Protein AF-A0A2Z3R3Q6-F1 (afdb_monomer_lite)

Secondary structure (DSSP, 8-state):
-TTHHHHHHHHHHHHHHHHHHTPPP-TTSPPPPHHHHHTTTTT--GGGGGGHHHHHHHHHHHHHHHHHHHHHHHHHHHHHTT-

Foldseek 3Di:
DVQLVVLLQVQLVVLLVVLLVPQDADPVRHQDDPVCLVVLNPVPDDPRVVCSVSSPSSNVSSNVRSVVRNVVSNVVSVVVVVD

Structure (mmCIF, N/CA/C/O backbone):
data_AF-A0A2Z3R3Q6-F1
#
_entry.id   AF-A0A2Z3R3Q6-F1
#
loop_
_atom_site.group_PDB
_atom_site.id
_atom_site.type_symbol
_atom_site.label_atom_id
_atom_site.label_alt_id
_atom_site.label_comp_id
_atom_site.label_asym_id
_atom_site.label_entity_id
_atom_site.label_seq_id
_atom_site.pdbx_PDB_ins_code
_atom_site.Cartn_x
_atom_site.Cartn_y
_atom_site.Cartn_z
_atom_site.occupancy
_atom_site.B_iso_or_equiv
_atom_site.auth_seq_id
_atom_site.auth_comp_id
_atom_site.auth_asym_id
_atom_site.auth_atom_id
_atom_site.pdbx_PDB_model_num
ATOM 1 N N . MET A 1 1 ? -17.898 -7.865 18.095 1.00 61.75 1 MET A N 1
ATOM 2 C CA . MET A 1 1 ? -17.181 -8.406 16.911 1.00 61.75 1 MET A CA 1
ATOM 3 C C . MET A 1 1 ? -17.760 -7.948 15.571 1.00 61.75 1 MET A C 1
ATOM 5 O O . MET A 1 1 ? -16.969 -7.710 14.668 1.00 61.75 1 MET A O 1
ATOM 9 N N . ARG A 1 2 ? -19.087 -7.778 15.412 1.00 75.75 2 ARG A N 1
ATOM 10 C CA . ARG A 1 2 ? -19.703 -7.372 14.125 1.00 75.75 2 ARG A CA 1
ATOM 11 C C . ARG A 1 2 ? -19.192 -6.036 13.555 1.00 75.75 2 ARG A C 1
ATOM 13 O O . ARG A 1 2 ? -19.110 -5.906 12.343 1.00 75.75 2 ARG A O 1
ATOM 20 N N . SER A 1 3 ? -18.807 -5.081 14.402 1.00 77.25 3 SER A N 1
ATOM 21 C CA . SER A 1 3 ? -18.281 -3.768 13.991 1.00 77.25 3 SER A CA 1
ATOM 22 C C . SER A 1 3 ? -16.770 -3.737 13.724 1.00 77.25 3 SER A C 1
ATOM 24 O O . SER A 1 3 ? -16.287 -2.801 13.097 1.00 77.25 3 SER A O 1
ATOM 26 N N . VAL A 1 4 ? -16.011 -4.750 14.158 1.00 87.94 4 VAL A N 1
ATOM 27 C CA . VAL A 1 4 ? -14.538 -4.750 14.060 1.00 87.94 4 VAL A CA 1
ATOM 28 C C . VAL A 1 4 ? -14.080 -5.000 12.628 1.00 87.94 4 VAL A C 1
ATOM 30 O O . VAL A 1 4 ? -13.223 -4.289 12.116 1.00 87.94 4 VAL A O 1
ATOM 33 N N . ILE A 1 5 ? -14.689 -5.988 11.972 1.00 88.88 5 ILE A N 1
ATOM 34 C CA . ILE A 1 5 ? -14.359 -6.387 10.601 1.00 88.88 5 ILE A CA 1
ATOM 35 C C . ILE A 1 5 ? -14.549 -5.230 9.603 1.00 88.88 5 ILE A C 1
ATOM 37 O O . ILE A 1 5 ? -13.596 -4.934 8.884 1.00 88.88 5 ILE A O 1
ATOM 41 N N . PRO A 1 6 ? -15.703 -4.527 9.548 1.00 91.12 6 PRO A N 1
ATOM 42 C CA . PRO A 1 6 ? -15.869 -3.433 8.591 1.00 91.12 6 PRO A CA 1
ATOM 43 C C . PRO A 1 6 ? -14.892 -2.278 8.846 1.00 91.12 6 PRO A C 1
ATOM 45 O O . PRO A 1 6 ? -14.336 -1.740 7.893 1.00 91.12 6 PRO A O 1
ATOM 48 N N . LEU A 1 7 ? -14.613 -1.933 10.110 1.00 91.81 7 LEU A N 1
ATOM 49 C CA . LEU A 1 7 ? -13.625 -0.902 10.450 1.00 91.81 7 LEU A CA 1
ATOM 50 C C . LEU A 1 7 ? -12.205 -1.305 10.040 1.00 91.81 7 LEU A C 1
ATOM 52 O O . LEU A 1 7 ? -11.487 -0.491 9.465 1.00 91.81 7 LEU A O 1
ATOM 56 N N . ALA A 1 8 ? -11.813 -2.558 10.274 1.00 94.00 8 ALA A N 1
ATOM 57 C CA . ALA A 1 8 ? -10.523 -3.076 9.832 1.00 94.00 8 ALA A CA 1
ATOM 58 C C . ALA A 1 8 ? -10.367 -2.975 8.307 1.00 94.00 8 ALA A C 1
ATOM 60 O O . ALA A 1 8 ? -9.335 -2.504 7.840 1.00 94.00 8 ALA A O 1
ATOM 61 N N . VAL A 1 9 ? -11.399 -3.334 7.534 1.00 95.69 9 VAL A N 1
ATOM 62 C CA . VAL A 1 9 ? -11.372 -3.248 6.063 1.00 95.69 9 VAL A CA 1
ATOM 63 C C . VAL A 1 9 ? -11.279 -1.799 5.578 1.00 95.69 9 VAL A C 1
ATOM 65 O O . VAL A 1 9 ? -10.468 -1.504 4.702 1.00 95.69 9 VAL A O 1
ATOM 68 N N . ILE A 1 10 ? -12.062 -0.883 6.160 1.00 96.56 10 ILE A N 1
ATOM 69 C CA . ILE A 1 10 ? -12.042 0.540 5.782 1.00 96.56 10 ILE A CA 1
ATOM 70 C C . ILE A 1 10 ? -10.657 1.142 6.032 1.00 96.56 10 ILE A C 1
ATOM 72 O O . ILE A 1 10 ? -10.086 1.775 5.144 1.00 96.56 10 ILE A O 1
ATOM 76 N N . PHE A 1 11 ? -10.093 0.922 7.220 1.00 97.06 11 PHE A N 1
ATOM 77 C CA . PHE A 1 11 ? -8.783 1.471 7.554 1.00 97.06 11 PHE A CA 1
ATOM 78 C C . PHE A 1 11 ? -7.662 0.794 6.762 1.00 97.06 11 PHE A C 1
ATOM 80 O O . PHE A 1 11 ? -6.730 1.480 6.358 1.00 97.06 11 PHE A O 1
ATOM 87 N N . ALA A 1 12 ? -7.752 -0.512 6.488 1.00 97.06 12 ALA A N 1
ATOM 88 C CA . ALA A 1 12 ? -6.807 -1.204 5.613 1.00 97.06 12 ALA A CA 1
ATOM 89 C C . ALA A 1 12 ? -6.794 -0.594 4.206 1.00 97.06 12 ALA A C 1
ATOM 91 O O . ALA A 1 12 ? -5.726 -0.316 3.665 1.00 97.06 12 ALA A O 1
ATOM 92 N N . GLY A 1 13 ? -7.972 -0.327 3.634 1.00 97.00 13 GLY A N 1
ATOM 93 C CA . GLY A 1 13 ? -8.096 0.341 2.339 1.00 97.00 13 GLY A CA 1
ATOM 94 C C . GLY A 1 13 ? -7.499 1.748 2.355 1.00 97.00 13 GLY A C 1
ATOM 95 O O . GLY A 1 13 ? -6.688 2.079 1.492 1.00 97.00 13 GLY A O 1
ATOM 96 N N . ALA A 1 14 ? -7.834 2.552 3.367 1.00 97.62 14 ALA A N 1
ATOM 97 C CA . ALA A 1 14 ? -7.266 3.889 3.529 1.00 97.62 14 ALA A CA 1
ATOM 98 C C . ALA A 1 14 ? -5.735 3.846 3.658 1.00 97.62 14 ALA A C 1
ATOM 100 O O . ALA A 1 14 ? -5.040 4.580 2.963 1.00 97.62 14 ALA A O 1
ATOM 101 N N . GLY A 1 15 ? -5.205 2.933 4.474 1.00 97.25 15 GLY A N 1
ATOM 102 C CA . GLY A 1 15 ? -3.770 2.737 4.649 1.00 97.25 15 GLY A CA 1
ATOM 103 C C . GLY A 1 15 ? -3.064 2.299 3.364 1.00 97.25 15 GLY A C 1
ATOM 104 O O . GLY A 1 15 ? -2.001 2.826 3.047 1.00 97.25 15 GLY A O 1
ATOM 105 N N . ALA A 1 16 ? -3.669 1.402 2.579 1.00 96.31 16 ALA A N 1
ATOM 106 C CA . ALA A 1 16 ? -3.142 0.993 1.277 1.00 96.31 16 ALA A CA 1
ATOM 107 C C . ALA A 1 16 ? -3.077 2.170 0.291 1.00 96.31 16 ALA A C 1
ATOM 109 O O . ALA A 1 16 ? -2.078 2.342 -0.406 1.00 96.31 16 ALA A O 1
ATOM 110 N N . VAL A 1 17 ? -4.120 3.010 0.258 1.00 96.50 17 VAL A N 1
ATOM 111 C CA . VAL A 1 17 ? -4.156 4.228 -0.568 1.00 96.50 17 VAL A CA 1
ATOM 112 C C . VAL A 1 17 ? -3.088 5.218 -0.111 1.00 96.50 17 VAL A C 1
ATOM 114 O O . VAL A 1 17 ? -2.370 5.761 -0.944 1.00 96.50 17 VAL A O 1
ATOM 117 N N . THR A 1 18 ? -2.924 5.425 1.195 1.00 96.12 18 THR A N 1
ATOM 118 C CA . THR A 1 18 ? -1.862 6.284 1.729 1.00 96.12 18 THR A CA 1
ATOM 119 C C . THR A 1 18 ? -0.474 5.760 1.353 1.00 96.12 18 THR A C 1
ATOM 121 O O . THR A 1 18 ? 0.330 6.528 0.831 1.00 96.12 18 THR A O 1
ATOM 124 N N . GLY A 1 19 ? -0.208 4.462 1.530 1.00 94.31 19 GLY A N 1
ATOM 125 C CA . GLY A 1 19 ? 1.055 3.835 1.120 1.00 94.31 19 GLY A CA 1
ATOM 126 C C . GLY A 1 19 ? 1.297 3.934 -0.388 1.00 94.31 19 GLY A C 1
ATOM 127 O O . GLY A 1 19 ? 2.415 4.185 -0.825 1.00 94.31 19 GLY A O 1
ATOM 128 N N . PHE A 1 20 ? 0.239 3.837 -1.200 1.00 93.94 20 PHE A N 1
ATOM 129 C CA . PHE A 1 20 ? 0.321 4.071 -2.640 1.00 93.94 20 PHE A CA 1
ATOM 130 C C . PHE A 1 20 ? 0.692 5.517 -2.966 1.00 93.94 20 PHE A C 1
ATOM 132 O O . PHE A 1 20 ? 1.577 5.737 -3.785 1.00 93.94 20 PHE A O 1
ATOM 139 N N . LEU A 1 21 ? 0.058 6.505 -2.338 1.00 92.75 21 LEU A N 1
ATOM 140 C CA . LEU A 1 21 ? 0.337 7.919 -2.603 1.00 92.75 21 LEU A CA 1
ATOM 141 C C . LEU A 1 21 ? 1.752 8.322 -2.172 1.00 92.75 21 LEU A C 1
ATOM 143 O O . LEU A 1 21 ? 2.408 9.083 -2.880 1.00 92.75 21 LEU A O 1
ATOM 147 N N . LEU A 1 22 ? 2.229 7.775 -1.053 1.00 93.19 22 LEU A N 1
ATOM 148 C CA . LEU A 1 22 ? 3.554 8.051 -0.492 1.00 93.19 22 LEU A CA 1
ATOM 149 C C . LEU A 1 22 ? 4.663 7.151 -1.058 1.00 93.19 22 LEU A C 1
ATOM 151 O O . LEU A 1 22 ? 5.812 7.268 -0.633 1.00 93.19 22 LEU A O 1
ATOM 155 N N . ARG A 1 23 ? 4.341 6.257 -2.005 1.00 92.94 23 ARG A N 1
ATOM 156 C CA . ARG A 1 23 ? 5.317 5.318 -2.567 1.00 92.94 23 ARG A CA 1
ATOM 157 C C . ARG A 1 23 ? 6.502 6.058 -3.205 1.00 92.94 23 ARG A C 1
ATOM 159 O O . ARG A 1 23 ? 6.308 7.129 -3.795 1.00 92.94 23 ARG A O 1
ATOM 166 N N . PRO A 1 24 ? 7.713 5.480 -3.134 1.00 89.06 24 PRO A N 1
ATOM 167 C CA . PRO A 1 24 ? 8.909 6.088 -3.695 1.00 89.06 24 PRO A CA 1
ATOM 168 C C . PRO A 1 24 ? 8.778 6.330 -5.203 1.00 89.06 24 PRO A C 1
ATOM 170 O O . PRO A 1 24 ? 8.180 5.543 -5.939 1.00 89.06 24 PRO A O 1
ATOM 173 N N . SER A 1 25 ? 9.360 7.437 -5.651 1.00 90.69 25 SER A N 1
ATOM 174 C CA . SER A 1 25 ? 9.512 7.797 -7.057 1.00 90.69 25 SER A CA 1
ATOM 175 C C . SER A 1 25 ? 10.870 7.349 -7.606 1.00 90.69 25 SER A C 1
ATOM 177 O O . SER A 1 25 ? 11.788 7.003 -6.858 1.00 90.69 25 SER A O 1
ATOM 179 N N . ASP A 1 26 ? 10.987 7.320 -8.932 1.00 87.19 26 ASP A N 1
ATOM 180 C CA . ASP A 1 26 ? 12.252 7.099 -9.620 1.00 87.19 26 ASP A CA 1
ATOM 181 C C . ASP A 1 26 ? 13.195 8.312 -9.498 1.00 87.19 26 ASP A C 1
ATOM 183 O O . ASP A 1 26 ? 12.875 9.333 -8.885 1.00 87.19 26 ASP A O 1
ATOM 187 N N . ILE A 1 27 ? 14.378 8.206 -10.106 1.00 84.06 27 ILE A N 1
ATOM 188 C CA . ILE A 1 27 ? 15.405 9.261 -10.089 1.00 84.06 27 ILE A CA 1
ATOM 189 C C . ILE A 1 27 ? 14.957 10.581 -10.744 1.00 84.06 27 ILE A C 1
ATOM 191 O O . ILE A 1 27 ? 15.598 11.605 -10.530 1.00 84.06 27 ILE A O 1
ATOM 195 N N . PHE A 1 28 ? 13.873 10.566 -11.524 1.00 85.94 28 PHE A N 1
ATOM 196 C CA . PHE A 1 28 ? 13.291 11.735 -12.184 1.00 85.94 28 PHE A CA 1
ATOM 197 C C . PHE A 1 28 ? 12.034 12.249 -11.461 1.00 85.94 28 PHE A C 1
ATOM 199 O O . PHE A 1 28 ? 11.421 13.219 -11.901 1.00 85.94 28 PHE A O 1
ATOM 206 N N . GLY A 1 29 ? 11.655 11.636 -10.335 1.00 86.44 29 GLY A N 1
ATOM 207 C CA . GLY A 1 29 ? 10.476 12.013 -9.560 1.00 86.44 29 GLY A CA 1
ATOM 208 C C . GLY A 1 29 ? 9.168 11.396 -10.064 1.00 86.44 29 GLY A C 1
ATOM 209 O O . GLY A 1 29 ? 8.099 11.757 -9.573 1.00 86.44 29 GLY A O 1
ATOM 210 N N . HIS A 1 30 ? 9.218 10.444 -10.995 1.00 87.56 30 HIS A N 1
ATOM 211 C CA . HIS A 1 30 ? 8.044 9.747 -11.504 1.00 87.56 30 HIS A CA 1
ATOM 212 C C . HIS A 1 30 ? 7.732 8.506 -10.666 1.00 87.56 30 HIS A C 1
ATOM 214 O O . HIS A 1 30 ? 8.592 7.670 -10.389 1.00 87.56 30 HIS A O 1
ATOM 220 N N . GLN A 1 31 ? 6.474 8.355 -10.257 1.00 90.56 31 GLN A N 1
ATOM 221 C CA . GLN A 1 31 ? 6.017 7.123 -9.621 1.00 90.56 31 GLN A CA 1
ATOM 222 C C . GLN A 1 31 ? 5.663 6.074 -10.677 1.00 90.56 31 GLN A C 1
ATOM 224 O O . GLN A 1 31 ? 5.003 6.373 -11.673 1.00 90.56 31 GLN A O 1
ATOM 229 N N . LEU A 1 32 ? 6.033 4.819 -10.415 1.00 91.75 32 LEU A N 1
ATOM 230 C CA . LEU A 1 32 ? 5.659 3.705 -11.281 1.00 91.75 32 LEU A CA 1
ATOM 231 C C . LEU A 1 32 ? 4.130 3.531 -11.336 1.00 91.75 32 LEU A C 1
ATOM 233 O O . LEU A 1 32 ? 3.444 3.750 -10.324 1.00 91.75 32 LEU A O 1
ATOM 237 N N . PRO A 1 33 ? 3.584 3.117 -12.494 1.00 91.81 33 PRO A N 1
ATOM 238 C CA . PRO A 1 33 ? 2.165 2.828 -12.627 1.00 91.81 33 PRO A CA 1
ATOM 239 C C . PRO A 1 33 ? 1.754 1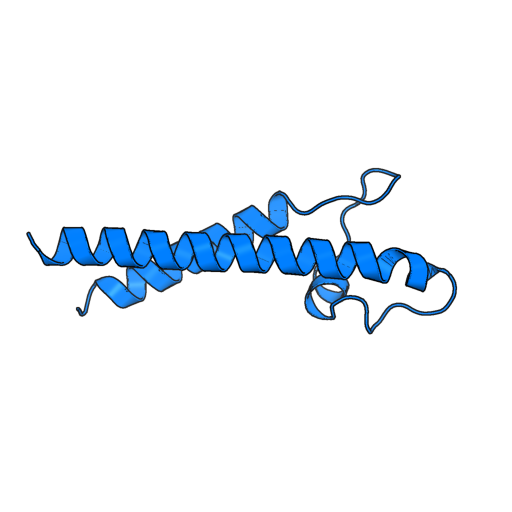.655 -11.731 1.00 91.81 33 PRO A C 1
ATOM 241 O O . PRO A 1 33 ? 2.535 0.735 -11.478 1.00 91.81 33 PRO A O 1
ATOM 244 N N . LEU A 1 34 ? 0.500 1.679 -11.270 1.00 90.31 34 LEU A N 1
ATOM 245 C CA . LEU A 1 34 ? -0.049 0.681 -10.345 1.00 90.31 34 LEU A CA 1
ATOM 246 C C . LEU A 1 34 ? 0.120 -0.754 -10.870 1.00 90.31 34 LEU A C 1
ATOM 248 O O . LEU A 1 34 ? 0.476 -1.632 -10.093 1.00 90.31 34 LEU A O 1
ATOM 252 N N . SER A 1 35 ? -0.091 -0.989 -12.169 1.00 91.94 35 SER A N 1
ATOM 253 C CA . SER A 1 35 ? 0.065 -2.316 -12.782 1.00 91.94 35 SER A CA 1
ATOM 254 C C . SER A 1 35 ? 1.467 -2.888 -12.567 1.00 91.94 35 SER A C 1
ATOM 256 O O . SER A 1 35 ? 1.598 -4.016 -12.107 1.00 91.94 35 SER A O 1
ATOM 258 N N . VAL A 1 36 ? 2.508 -2.080 -12.787 1.00 91.50 36 VAL A N 1
ATOM 259 C CA . VAL A 1 36 ? 3.910 -2.474 -12.580 1.00 91.50 36 VAL A CA 1
ATOM 260 C C . VAL A 1 36 ? 4.203 -2.731 -11.103 1.00 91.50 36 VAL A C 1
ATOM 262 O O . VAL A 1 36 ? 4.899 -3.689 -10.774 1.00 91.50 36 VAL A O 1
ATOM 265 N N . VAL A 1 37 ? 3.665 -1.903 -10.204 1.00 93.50 37 VAL A N 1
ATOM 266 C CA . VAL A 1 37 ? 3.851 -2.067 -8.754 1.00 93.50 37 VAL A CA 1
ATOM 267 C C . VAL A 1 37 ? 3.183 -3.351 -8.256 1.00 93.50 37 VAL A C 1
ATOM 269 O O . VAL A 1 37 ? 3.813 -4.132 -7.550 1.00 93.50 37 VAL A O 1
ATOM 272 N N . LEU A 1 38 ? 1.934 -3.610 -8.652 1.00 93.00 38 LEU A N 1
ATOM 273 C CA . LEU A 1 38 ? 1.198 -4.821 -8.268 1.00 93.00 38 LEU A CA 1
ATOM 274 C C . LEU A 1 38 ? 1.828 -6.091 -8.845 1.00 93.00 38 LEU A C 1
ATOM 276 O O . LEU A 1 38 ? 1.862 -7.115 -8.168 1.00 93.00 38 LEU A O 1
ATOM 280 N N . ALA A 1 39 ? 2.386 -6.000 -10.051 1.00 94.88 39 ALA A N 1
ATOM 281 C CA . ALA A 1 39 ? 3.167 -7.058 -10.679 1.00 94.88 39 ALA A CA 1
ATOM 282 C C . ALA A 1 39 ? 4.589 -7.194 -10.093 1.00 94.88 39 ALA A C 1
ATOM 284 O O . ALA A 1 39 ? 5.363 -8.041 -10.533 1.00 94.88 39 ALA A O 1
ATOM 285 N N . ARG A 1 40 ? 4.977 -6.345 -9.127 1.00 91.50 40 ARG A N 1
ATOM 286 C CA . ARG A 1 40 ? 6.341 -6.261 -8.568 1.00 91.50 40 ARG A CA 1
ATOM 287 C C . ARG A 1 40 ? 7.428 -6.150 -9.645 1.00 91.50 40 ARG A C 1
ATOM 289 O O . ARG A 1 40 ? 8.541 -6.631 -9.478 1.00 91.50 40 ARG A O 1
ATOM 296 N N . GLY A 1 41 ? 7.097 -5.521 -10.770 1.00 88.88 41 GLY A N 1
ATOM 297 C CA . GLY A 1 41 ? 8.004 -5.357 -11.898 1.00 88.88 41 GLY A CA 1
ATOM 298 C C . GLY A 1 41 ? 8.181 -6.587 -12.796 1.00 88.88 41 GLY A C 1
ATOM 299 O O . GLY A 1 41 ? 9.058 -6.536 -13.653 1.00 88.88 41 GLY A O 1
ATOM 300 N N . SER A 1 42 ? 7.372 -7.652 -12.672 1.00 91.19 42 SER A N 1
ATOM 301 C CA . SER A 1 42 ? 7.453 -8.825 -13.572 1.00 91.19 42 SER A CA 1
ATOM 302 C C . SER A 1 42 ? 7.243 -8.476 -15.046 1.00 91.19 42 SER A C 1
ATOM 304 O O . SER A 1 42 ? 7.791 -9.140 -15.922 1.00 91.19 42 SER A O 1
ATOM 306 N N . ASP A 1 43 ? 6.489 -7.407 -15.301 1.00 89.44 43 ASP A N 1
ATOM 307 C CA . ASP A 1 43 ? 6.144 -6.929 -16.642 1.00 89.44 43 ASP A CA 1
ATOM 308 C C . ASP A 1 43 ? 7.239 -6.018 -17.241 1.00 89.44 43 ASP A C 1
ATOM 310 O O . ASP A 1 43 ? 7.108 -5.514 -18.358 1.00 89.44 43 ASP A O 1
ATOM 314 N N . LEU A 1 44 ? 8.328 -5.762 -16.501 1.00 89.75 44 LEU A N 1
ATOM 315 C CA . LEU A 1 44 ? 9.443 -4.937 -16.962 1.00 89.75 44 LEU A CA 1
ATOM 316 C C . LEU A 1 44 ? 10.429 -5.772 -17.789 1.00 89.75 44 LEU A C 1
ATOM 318 O O . LEU A 1 44 ? 10.968 -6.789 -17.347 1.00 89.75 44 LEU A O 1
ATOM 322 N N . HIS A 1 45 ? 10.744 -5.285 -18.989 1.00 91.94 45 HIS A N 1
ATOM 323 C CA . HIS A 1 45 ? 11.661 -5.942 -19.919 1.00 91.94 45 HIS A CA 1
ATOM 324 C C . HIS A 1 45 ? 12.767 -4.999 -20.407 1.00 91.94 45 HIS A C 1
ATOM 326 O O . HIS A 1 45 ? 12.664 -3.776 -20.313 1.00 91.94 45 HIS A O 1
ATOM 332 N N . GLY A 1 46 ? 13.844 -5.587 -20.936 1.00 91.12 46 GLY A N 1
ATOM 333 C CA . GLY A 1 46 ? 14.987 -4.845 -21.469 1.00 91.12 46 GLY A CA 1
ATOM 334 C C . GLY A 1 46 ? 15.629 -3.930 -20.427 1.00 91.12 46 GLY A C 1
ATOM 335 O O . GLY A 1 46 ? 15.893 -4.351 -19.300 1.00 91.12 46 GLY A O 1
ATOM 336 N N . ILE A 1 47 ? 15.856 -2.674 -20.815 1.00 87.69 47 ILE A N 1
ATOM 337 C CA . ILE A 1 47 ? 16.479 -1.655 -19.964 1.00 87.69 47 ILE A CA 1
ATOM 338 C C . ILE A 1 47 ? 15.621 -1.421 -18.714 1.00 87.69 47 ILE A C 1
ATOM 340 O O . ILE A 1 47 ? 16.160 -1.387 -17.618 1.00 87.69 47 ILE A O 1
ATOM 344 N N . ASN A 1 48 ? 14.290 -1.421 -18.821 1.00 86.69 48 ASN A N 1
ATOM 345 C CA . ASN A 1 48 ? 13.389 -1.112 -17.706 1.00 86.69 48 ASN A CA 1
ATOM 346 C C . ASN A 1 48 ? 13.491 -2.076 -16.509 1.00 86.69 48 ASN A C 1
ATOM 348 O O . ASN A 1 48 ? 12.971 -1.757 -15.442 1.00 86.69 48 ASN A O 1
ATOM 352 N N . ARG A 1 49 ? 14.186 -3.221 -16.623 1.00 90.50 49 ARG A N 1
ATOM 353 C CA . ARG A 1 49 ? 14.449 -4.102 -15.471 1.00 90.50 49 ARG A CA 1
ATOM 354 C C . ARG A 1 49 ? 15.196 -3.409 -14.330 1.00 90.50 49 ARG A C 1
ATOM 356 O O . ARG A 1 49 ? 15.060 -3.845 -13.191 1.00 90.50 49 ARG A O 1
ATOM 363 N N . PHE A 1 50 ? 15.939 -2.326 -14.590 1.00 90.81 50 PHE A N 1
ATOM 364 C CA . PHE A 1 50 ? 16.581 -1.561 -13.512 1.00 90.81 50 PHE A CA 1
ATOM 365 C C . PHE A 1 50 ? 15.561 -0.961 -12.522 1.00 90.81 50 PHE A C 1
ATOM 367 O O . PHE A 1 50 ? 15.929 -0.641 -11.395 1.00 90.81 50 PHE A O 1
ATOM 374 N N . LEU A 1 51 ? 14.284 -0.835 -12.915 1.00 92.31 51 LEU A N 1
ATOM 375 C CA . LEU A 1 51 ? 13.187 -0.329 -12.081 1.00 92.31 51 LEU A CA 1
ATOM 376 C C . LEU A 1 51 ? 12.524 -1.414 -11.218 1.00 92.31 51 LEU A C 1
ATOM 378 O O . LEU A 1 51 ? 11.694 -1.076 -10.376 1.00 92.31 51 LEU A O 1
ATOM 382 N N . VAL A 1 52 ? 12.871 -2.698 -11.376 1.00 94.38 52 VAL A N 1
ATOM 383 C CA . VAL A 1 52 ? 12.295 -3.794 -10.568 1.00 94.38 52 VAL A CA 1
ATOM 384 C C . VAL A 1 52 ? 12.442 -3.540 -9.060 1.00 94.38 52 VAL A C 1
ATOM 386 O O . VAL A 1 52 ? 11.427 -3.594 -8.366 1.00 94.38 52 VAL A O 1
ATOM 389 N N . PRO A 1 53 ? 13.618 -3.142 -8.530 1.00 93.88 53 PRO A N 1
ATOM 390 C CA . PRO A 1 53 ? 13.753 -2.843 -7.104 1.00 93.88 53 PRO A CA 1
ATOM 391 C C . PRO A 1 53 ? 12.848 -1.693 -6.644 1.00 93.88 53 PRO A C 1
ATOM 393 O O . PRO A 1 53 ? 12.371 -1.682 -5.510 1.00 93.88 53 PRO A O 1
ATOM 396 N N . LEU A 1 54 ? 12.593 -0.713 -7.518 1.00 94.38 54 LEU A N 1
ATOM 397 C CA . LEU A 1 54 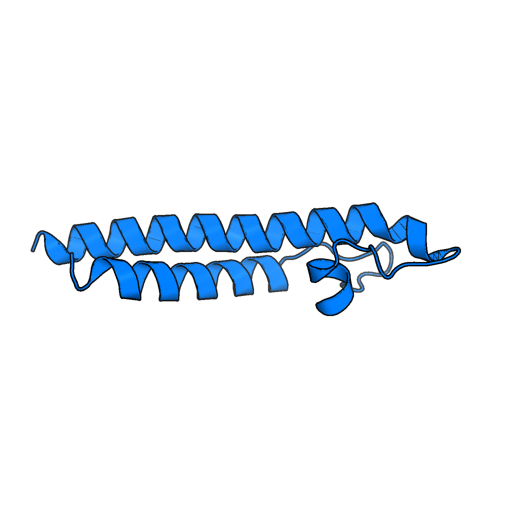? 11.677 0.387 -7.225 1.00 94.38 54 LEU A CA 1
ATOM 398 C C . LEU A 1 54 ? 10.219 -0.095 -7.195 1.00 94.38 54 LEU A C 1
ATOM 400 O O . LEU A 1 54 ? 9.459 0.332 -6.324 1.00 94.38 54 LEU A O 1
ATOM 404 N N . ALA A 1 55 ? 9.838 -1.002 -8.100 1.00 94.44 55 ALA A N 1
ATOM 405 C CA . ALA A 1 55 ? 8.516 -1.625 -8.120 1.00 94.44 55 ALA A CA 1
ATOM 406 C C . ALA A 1 55 ? 8.270 -2.453 -6.850 1.00 94.44 55 ALA A C 1
ATOM 408 O O . ALA A 1 55 ? 7.231 -2.298 -6.210 1.00 94.44 55 ALA A O 1
ATOM 409 N N . GLU A 1 56 ? 9.247 -3.264 -6.437 1.00 95.81 56 GLU A N 1
ATOM 410 C CA . GLU A 1 56 ? 9.187 -4.053 -5.203 1.00 95.81 56 GLU A CA 1
ATOM 411 C C . GLU A 1 56 ? 9.090 -3.174 -3.952 1.00 95.81 56 GLU A C 1
ATOM 413 O O . GLU A 1 56 ? 8.241 -3.410 -3.092 1.00 95.81 56 GLU A O 1
ATOM 418 N N . ARG A 1 57 ? 9.911 -2.120 -3.851 1.00 95.38 57 ARG A N 1
ATOM 419 C CA . ARG A 1 57 ? 9.831 -1.168 -2.730 1.00 95.38 57 ARG A CA 1
ATOM 420 C C . ARG A 1 57 ? 8.481 -0.468 -2.683 1.00 95.38 57 ARG A C 1
ATOM 422 O O . ARG A 1 57 ? 7.872 -0.395 -1.623 1.00 95.38 57 ARG A O 1
ATOM 429 N N . SER A 1 58 ? 7.994 -0.008 -3.832 1.00 94.50 58 SER A N 1
ATOM 430 C CA . SER A 1 58 ? 6.673 0.613 -3.935 1.00 94.50 58 SER A CA 1
ATOM 431 C C . SER A 1 58 ? 5.563 -0.339 -3.494 1.00 94.50 58 SER A C 1
ATOM 433 O O . SER A 1 58 ? 4.648 0.070 -2.785 1.00 94.50 58 SER A O 1
ATOM 435 N N . PHE A 1 59 ? 5.652 -1.616 -3.874 1.00 96.19 59 PHE A N 1
ATOM 436 C CA . PHE A 1 59 ? 4.700 -2.638 -3.450 1.00 96.19 59 PHE A CA 1
ATOM 437 C C . PHE A 1 59 ? 4.739 -2.832 -1.931 1.00 96.19 59 PHE A C 1
ATOM 439 O O . PHE A 1 59 ? 3.692 -2.877 -1.285 1.00 96.19 59 PHE A O 1
ATOM 446 N N . ASN A 1 60 ? 5.939 -2.896 -1.352 1.00 96.56 60 ASN A N 1
ATOM 447 C CA . ASN A 1 60 ? 6.116 -3.060 0.087 1.00 96.56 60 ASN A CA 1
ATOM 448 C C . ASN A 1 60 ? 5.536 -1.882 0.880 1.00 96.56 60 ASN A C 1
ATOM 450 O O . ASN A 1 60 ? 4.917 -2.124 1.909 1.00 96.56 60 ASN A O 1
ATOM 454 N N . GLU A 1 61 ? 5.657 -0.644 0.397 1.00 95.88 61 GLU A N 1
ATOM 455 C CA . GLU A 1 61 ? 5.046 0.533 1.038 1.00 95.88 61 GLU A CA 1
ATOM 456 C C . GLU A 1 61 ? 3.511 0.489 1.003 1.00 95.88 61 GLU A C 1
ATOM 458 O O . GLU A 1 61 ? 2.847 0.747 2.008 1.00 95.88 61 GLU A O 1
ATOM 463 N N . VAL A 1 62 ? 2.922 0.085 -0.130 1.00 96.88 62 VAL A N 1
ATOM 464 C CA . VAL A 1 62 ? 1.463 -0.111 -0.245 1.00 96.88 62 VAL A CA 1
ATOM 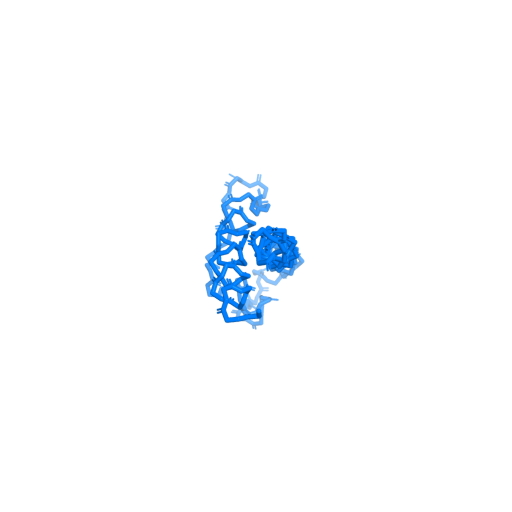465 C C . VAL A 1 62 ? 0.985 -1.170 0.749 1.00 96.88 62 VAL A C 1
ATOM 467 O O . VAL A 1 62 ? -0.000 -0.964 1.460 1.00 96.88 62 VAL A O 1
ATOM 470 N N . VAL A 1 63 ? 1.695 -2.299 0.827 1.00 97.25 63 VAL A N 1
ATOM 471 C CA . VAL A 1 63 ? 1.372 -3.389 1.755 1.00 97.25 63 VAL A CA 1
ATOM 4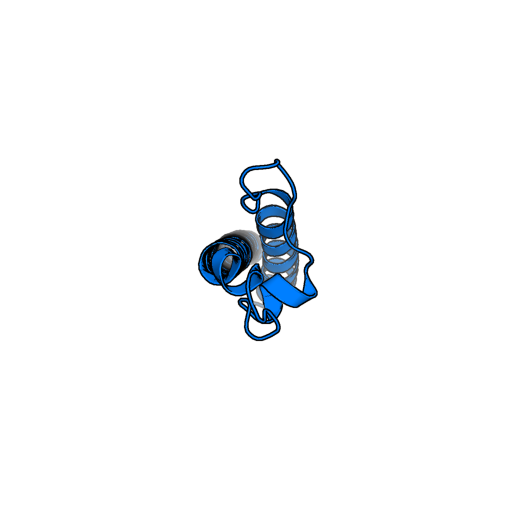72 C C . VAL A 1 63 ? 1.587 -2.970 3.208 1.00 97.25 63 VAL A C 1
ATOM 474 O O . VAL A 1 63 ? 0.755 -3.290 4.054 1.00 97.25 63 VAL A O 1
ATOM 477 N N . ALA A 1 64 ? 2.649 -2.226 3.512 1.00 97.44 64 ALA A N 1
ATOM 478 C CA . ALA A 1 64 ? 2.900 -1.705 4.850 1.00 97.44 64 ALA A CA 1
ATOM 479 C C . ALA A 1 64 ? 1.761 -0.780 5.295 1.00 97.44 64 ALA A C 1
ATOM 481 O O . ALA A 1 64 ? 1.198 -0.977 6.372 1.00 97.44 64 ALA A O 1
ATOM 482 N N . GLY A 1 65 ? 1.353 0.158 4.436 1.00 97.50 65 GLY A N 1
ATOM 483 C CA . GLY A 1 65 ? 0.200 1.020 4.676 1.00 97.50 65 GLY A CA 1
ATOM 484 C C . GLY A 1 65 ? -1.084 0.221 4.916 1.00 97.50 65 GLY A C 1
ATOM 485 O O . GLY A 1 65 ? -1.798 0.481 5.886 1.00 97.50 65 GLY A O 1
ATOM 486 N N . LEU A 1 66 ? -1.347 -0.800 4.094 1.00 97.75 66 LEU A N 1
ATOM 487 C CA . LEU A 1 66 ? -2.494 -1.698 4.255 1.00 97.75 66 LEU A CA 1
ATOM 488 C C . LEU A 1 66 ? -2.492 -2.393 5.621 1.00 97.75 66 LEU A C 1
ATO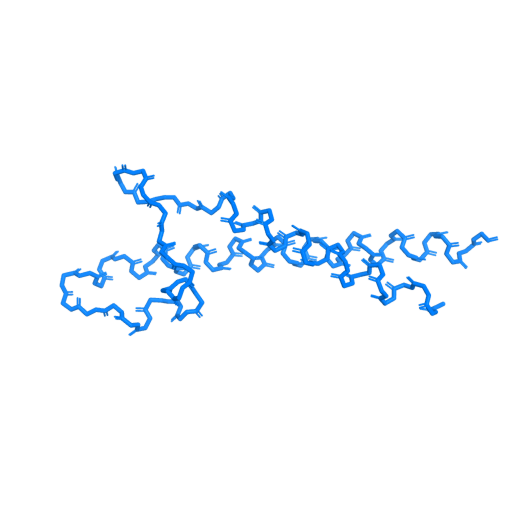M 490 O O . LEU A 1 66 ? -3.515 -2.406 6.308 1.00 97.75 66 LEU A O 1
ATOM 494 N N . ILE A 1 67 ? -1.350 -2.955 6.028 1.00 98.00 67 ILE A N 1
ATOM 495 C CA . ILE A 1 67 ? -1.198 -3.663 7.305 1.00 98.00 67 ILE A CA 1
ATOM 496 C C . ILE A 1 67 ? -1.404 -2.700 8.477 1.00 98.00 67 ILE A C 1
ATOM 498 O O . ILE A 1 67 ? -2.184 -2.998 9.382 1.00 98.00 67 ILE A O 1
ATOM 502 N N . ILE A 1 68 ? -0.752 -1.533 8.453 1.00 97.94 68 ILE A N 1
ATOM 503 C CA . ILE A 1 68 ? -0.888 -0.508 9.498 1.00 97.94 68 ILE A CA 1
ATOM 504 C C . ILE A 1 68 ? -2.354 -0.079 9.625 1.00 97.94 68 ILE A C 1
ATOM 506 O O . ILE A 1 68 ? -2.900 -0.051 10.729 1.00 97.94 68 ILE A O 1
ATOM 510 N N . GLY A 1 69 ? -3.018 0.182 8.497 1.00 97.56 69 GLY A N 1
ATOM 511 C CA . GLY A 1 69 ? -4.440 0.498 8.457 1.00 97.56 69 GLY A CA 1
ATOM 512 C C . GLY A 1 69 ? -5.307 -0.609 9.062 1.00 97.56 69 GLY A C 1
ATOM 513 O O . GLY A 1 69 ? -6.122 -0.345 9.945 1.00 97.56 69 GLY A O 1
ATOM 514 N N . ALA A 1 70 ? -5.098 -1.865 8.665 1.00 96.94 70 ALA A N 1
ATOM 515 C CA . ALA A 1 70 ? -5.850 -3.004 9.191 1.00 96.94 70 ALA A CA 1
ATOM 516 C C . ALA A 1 70 ? -5.717 -3.138 10.718 1.00 96.94 70 ALA A C 1
ATOM 518 O O . ALA A 1 70 ? -6.713 -3.356 11.419 1.00 96.94 70 ALA A O 1
ATOM 519 N N . VAL A 1 71 ? -4.500 -2.968 11.245 1.00 97.88 71 VAL A N 1
ATOM 520 C CA . VAL A 1 71 ? -4.228 -2.999 12.688 1.00 97.88 71 VAL A CA 1
ATOM 521 C C . VAL A 1 71 ? -4.975 -1.867 13.393 1.00 97.88 71 VAL A C 1
ATOM 523 O O . VAL A 1 71 ? -5.699 -2.128 14.355 1.00 97.88 71 VAL A O 1
ATOM 526 N N . LEU A 1 72 ? -4.880 -0.632 12.888 1.00 96.88 72 LEU A N 1
ATOM 527 C CA . LEU A 1 72 ? -5.583 0.522 13.457 1.00 96.88 72 LEU A CA 1
ATOM 528 C C . LEU A 1 72 ? -7.102 0.323 13.467 1.00 96.88 72 LEU A C 1
ATOM 530 O O . LEU A 1 72 ? -7.734 0.508 14.506 1.00 96.88 72 LEU A O 1
ATOM 534 N N . GLY A 1 73 ? -7.690 -0.111 12.351 1.00 95.69 73 GLY A N 1
ATOM 535 C CA . GLY A 1 73 ? -9.130 -0.360 12.265 1.00 95.69 73 GLY A CA 1
ATOM 536 C C . GLY A 1 73 ? -9.597 -1.470 13.208 1.00 95.69 73 GLY A C 1
ATOM 537 O O . GLY A 1 73 ? -10.655 -1.352 13.827 1.00 95.69 73 GLY A O 1
ATOM 538 N N . THR A 1 74 ? -8.779 -2.510 13.397 1.00 95.50 74 THR A N 1
ATOM 539 C CA . THR A 1 74 ? -9.058 -3.579 14.366 1.00 95.50 74 THR A CA 1
ATOM 540 C C . THR A 1 74 ? -9.035 -3.052 15.801 1.00 95.50 74 THR A C 1
ATOM 542 O O . THR A 1 74 ? -9.953 -3.338 16.572 1.00 95.50 74 THR A O 1
ATOM 545 N N . VAL A 1 75 ? -8.026 -2.251 16.161 1.00 95.44 75 VAL A N 1
ATOM 546 C CA . VAL A 1 75 ? -7.908 -1.637 17.495 1.00 95.44 75 VAL A CA 1
ATOM 547 C C . VAL A 1 75 ? -9.086 -0.699 17.764 1.00 95.44 75 VAL A C 1
ATOM 549 O O . VAL A 1 75 ? -9.751 -0.832 18.791 1.00 95.44 75 VAL A O 1
ATOM 552 N N . VAL A 1 76 ? -9.401 0.197 16.826 1.00 94.62 76 VAL A N 1
ATOM 553 C CA . VAL A 1 76 ? -10.527 1.138 16.937 1.00 94.62 76 VAL A CA 1
ATOM 554 C C . VAL A 1 76 ? -11.853 0.388 17.059 1.00 94.62 76 VAL A C 1
ATOM 556 O O . VAL A 1 76 ? -12.636 0.658 17.970 1.00 94.62 76 VAL A O 1
ATOM 559 N N . GLY A 1 77 ? -12.093 -0.605 16.201 1.00 93.81 77 GLY A N 1
ATOM 560 C CA . GLY A 1 77 ? -13.30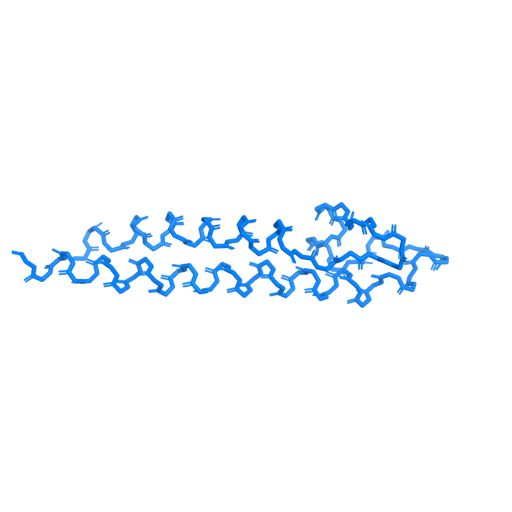1 -1.424 16.260 1.00 93.81 77 GLY A CA 1
ATOM 561 C C . GLY A 1 77 ? -13.435 -2.191 17.575 1.00 93.81 77 GLY A C 1
ATOM 562 O O . GLY A 1 77 ? -14.531 -2.278 18.129 1.00 93.81 77 GLY A O 1
ATOM 563 N N . ALA A 1 78 ? -12.332 -2.721 18.108 1.00 92.56 78 ALA A N 1
ATOM 564 C CA . ALA A 1 78 ? -12.330 -3.412 19.392 1.00 92.56 78 ALA A CA 1
ATOM 565 C C . ALA A 1 78 ? -12.636 -2.465 20.562 1.00 92.56 78 ALA A C 1
ATOM 567 O O . ALA A 1 78 ? -13.398 -2.840 21.450 1.00 92.56 78 ALA A O 1
ATOM 568 N N . LEU A 1 79 ? -12.088 -1.244 20.555 1.00 92.50 79 LEU A N 1
ATOM 569 C CA . LEU A 1 79 ? -12.369 -0.226 21.572 1.00 92.50 79 LEU A CA 1
ATOM 570 C C . LEU A 1 79 ? -13.836 0.218 21.548 1.00 92.50 79 LEU A C 1
ATOM 572 O O . LEU A 1 79 ? -14.453 0.333 22.604 1.00 92.50 79 LEU A O 1
ATOM 576 N N . LEU A 1 80 ? -14.409 0.411 20.357 1.00 90.81 80 LEU A N 1
ATOM 577 C CA . LEU A 1 80 ? -15.815 0.791 20.202 1.00 90.81 80 LEU A CA 1
ATOM 578 C C . LEU A 1 80 ? -16.773 -0.334 20.605 1.00 90.81 80 LEU A C 1
ATOM 580 O O . LEU A 1 80 ? -17.817 -0.058 21.172 1.00 90.81 80 LEU A O 1
ATOM 584 N N . ASN A 1 81 ? -16.415 -1.598 20.360 1.00 88.88 81 ASN A N 1
ATOM 585 C CA . ASN A 1 81 ? -17.232 -2.752 20.751 1.00 88.88 81 ASN A CA 1
ATOM 586 C C . ASN A 1 81 ? -17.173 -3.063 22.261 1.00 88.88 81 ASN A C 1
ATOM 588 O O . ASN A 1 81 ? -17.886 -3.952 22.719 1.00 88.88 81 ASN A O 1
ATOM 592 N N . ARG A 1 82 ? -16.270 -2.426 23.016 1.00 80.50 82 ARG A N 1
ATOM 593 C CA . ARG A 1 82 ? -16.169 -2.570 24.479 1.00 80.50 82 ARG A CA 1
ATOM 594 C C . ARG A 1 82 ? -17.005 -1.539 25.245 1.00 80.50 82 ARG A C 1
ATOM 596 O O . ARG A 1 82 ? -17.132 -1.692 26.456 1.00 80.50 82 ARG A O 1
ATOM 603 N N . ARG A 1 83 ? -17.507 -0.501 24.571 1.00 62.66 83 ARG A N 1
ATOM 604 C CA . ARG A 1 83 ? -18.489 0.444 25.117 1.00 62.66 83 ARG A CA 1
ATOM 605 C C . ARG A 1 83 ? -19.898 -0.053 24.834 1.00 62.66 83 ARG A C 1
ATOM 607 O O . ARG A 1 83 ? -20.767 0.251 25.672 1.00 62.66 83 ARG A O 1
#

Sequence (83 aa):
MRSVIPLAVIFAGAGAVTGFLLRPSDIFGHQLPLSVVLARGSDLHGINRFLVPLAERSFNEVVAGLIIGAVLGTVVGALLNRR

Radius of gyration: 16.1 Å; chains: 1; bounding box: 36×21×47 Å

pLDDT: mean 91.94, std 6.43, range [61.75, 98.0]